Protein AF-A0AA37SJE0-F1 (afdb_monomer)

InterPro domains:
  IPR012899 LTXXQ motif family protein [PF07813] (9-99)
  IPR012899 LTXXQ motif family protein [cd09916] (8-102)

Nearest PDB structures (foldseek):
  7zch-assembly1_B  TM=5.498E-01  e=5.726E-01  Homo sapiens
  8px9-assembly1_B  TM=5.351E-01  e=1.612E+00  Escherichia coli
  5f7t-assembly4_L  TM=6.270E-01  e=3.556E+00  Macaca mulatta
  7aal-assembly1_B  TM=4.859E-01  e=4.017E+00  Homo sapiens

Radius of gyration: 23.25 Å; Cα contacts (8 Å, |Δi|>4): 51; chains: 1; bounding box: 59×37×57 Å

pLDDT: mean 87.97, std 13.75, range [37.28, 98.12]

Mean predicted aligned error: 8.31 Å

Structure (mmCIF, N/CA/C/O backbone):
data_AF-A0AA37SJE0-F1
#
_entry.id   AF-A0AA37SJE0-F1
#
loop_
_atom_site.group_PDB
_atom_site.id
_atom_site.type_symbol
_atom_site.label_atom_id
_atom_site.label_alt_id
_atom_site.label_comp_id
_atom_site.label_asym_id
_atom_site.label_entity_id
_atom_site.label_seq_id
_atom_site.pdbx_PDB_ins_code
_atom_site.Cartn_x
_atom_site.Cartn_y
_atom_site.Cartn_z
_atom_site.occupancy
_atom_site.B_iso_or_equiv
_atom_site.auth_seq_id
_atom_site.auth_comp_id
_atom_site.auth_asym_id
_atom_site.auth_atom_id
_atom_site.pdbx_PDB_model_num
ATOM 1 N N . MET A 1 1 ? -10.187 7.702 1.113 1.00 37.28 1 MET A N 1
ATOM 2 C CA . MET A 1 1 ? -9.752 6.528 1.900 1.00 37.28 1 MET A CA 1
ATOM 3 C C . MET A 1 1 ? -10.696 6.374 3.078 1.00 37.28 1 MET A C 1
ATOM 5 O O . MET A 1 1 ? -10.955 7.372 3.739 1.00 37.28 1 MET A O 1
ATOM 9 N N . MET A 1 2 ? -11.257 5.183 3.304 1.00 43.00 2 MET A N 1
ATOM 10 C CA . MET A 1 2 ? -12.028 4.927 4.527 1.00 43.00 2 MET A CA 1
ATOM 11 C C . MET A 1 2 ? -11.084 4.961 5.737 1.00 43.00 2 MET A C 1
ATOM 13 O O . MET A 1 2 ? -9.947 4.499 5.613 1.00 43.00 2 MET A O 1
ATOM 17 N N . PRO A 1 3 ? -11.511 5.500 6.893 1.00 54.03 3 PRO A N 1
ATOM 18 C CA . PRO A 1 3 ? -10.747 5.343 8.120 1.00 54.03 3 PRO A CA 1
ATOM 19 C C . PRO A 1 3 ? -10.605 3.839 8.417 1.00 54.03 3 PRO A C 1
ATOM 21 O O . PRO A 1 3 ? -11.591 3.108 8.305 1.00 54.03 3 PRO A O 1
ATOM 24 N N . PRO A 1 4 ? -9.404 3.360 8.781 1.00 70.62 4 PRO A N 1
ATOM 25 C CA . PRO A 1 4 ? -9.129 1.926 8.889 1.00 70.62 4 PRO A CA 1
ATOM 26 C C . PRO A 1 4 ? -9.933 1.232 9.990 1.00 70.62 4 PRO A C 1
ATOM 28 O O . PRO A 1 4 ? -10.125 0.022 9.948 1.00 70.62 4 PRO A O 1
ATOM 31 N N . ILE A 1 5 ? -10.414 1.994 10.973 1.00 77.75 5 ILE A N 1
ATOM 32 C CA . ILE A 1 5 ? -11.349 1.532 11.992 1.00 77.75 5 ILE A CA 1
ATOM 33 C C . ILE A 1 5 ? -12.442 2.599 12.112 1.00 77.75 5 ILE A C 1
ATOM 35 O O . ILE A 1 5 ? -12.110 3.773 12.316 1.00 77.75 5 ILE A O 1
ATOM 39 N N . PRO A 1 6 ? -13.728 2.233 11.974 1.00 77.69 6 PRO A N 1
ATOM 40 C CA . PRO A 1 6 ? -14.821 3.189 12.076 1.00 77.69 6 PRO A CA 1
ATOM 41 C C . PRO A 1 6 ? -14.850 3.872 13.450 1.00 77.69 6 PRO A C 1
ATOM 43 O O . PRO A 1 6 ? -14.456 3.271 14.457 1.00 77.69 6 PRO A O 1
ATOM 46 N N . PRO A 1 7 ? -15.341 5.119 13.528 1.00 78.00 7 PRO A N 1
ATOM 47 C CA . PRO A 1 7 ? -15.495 5.803 14.805 1.00 78.00 7 PRO A CA 1
ATOM 48 C C . PRO A 1 7 ? -16.409 5.009 15.755 1.00 78.00 7 PRO A C 1
ATOM 50 O O . PRO A 1 7 ? -17.341 4.327 15.334 1.00 78.00 7 PRO A O 1
ATOM 53 N N . GLY A 1 8 ? -16.143 5.090 17.060 1.00 80.25 8 GLY A N 1
ATOM 54 C CA . GLY A 1 8 ? -16.937 4.399 18.086 1.00 80.25 8 GLY A CA 1
ATOM 55 C C . GLY A 1 8 ? -16.501 2.964 18.403 1.00 80.25 8 GLY A C 1
ATOM 56 O O . GLY A 1 8 ? -17.042 2.370 19.335 1.00 80.25 8 GLY A O 1
ATOM 57 N N . ILE A 1 9 ? -15.498 2.419 17.703 1.00 88.38 9 ILE A N 1
ATOM 58 C CA . ILE A 1 9 ? -14.876 1.141 18.072 1.00 88.38 9 ILE A CA 1
ATOM 59 C C . ILE A 1 9 ? -13.788 1.371 19.119 1.00 88.38 9 ILE A C 1
ATOM 61 O O . ILE A 1 9 ? -12.722 1.923 18.840 1.00 88.38 9 ILE A O 1
ATOM 65 N N . THR A 1 10 ? -14.044 0.911 20.342 1.00 90.38 10 THR A N 1
ATOM 66 C CA . THR A 1 10 ? -13.057 0.963 21.423 1.00 90.38 10 THR A CA 1
ATOM 67 C C . THR A 1 10 ? -12.091 -0.205 21.302 1.00 90.38 10 THR A C 1
ATOM 69 O O . THR A 1 10 ? -12.469 -1.361 21.490 1.00 90.38 10 THR A O 1
ATOM 72 N N . LEU A 1 11 ? -10.826 0.102 21.027 1.00 90.75 11 LEU A N 1
ATOM 73 C CA . LEU A 1 11 ? -9.738 -0.874 21.022 1.00 90.75 11 LEU A CA 1
ATOM 74 C C . LEU A 1 11 ? -9.101 -1.004 22.403 1.00 90.75 11 LEU A C 1
ATOM 76 O O . LEU A 1 11 ? -8.867 -0.003 23.089 1.00 90.75 11 LEU A O 1
ATOM 80 N N . THR A 1 12 ? -8.730 -2.228 22.769 1.00 94.19 12 THR A N 1
ATOM 81 C CA . THR A 1 12 ? -7.888 -2.477 23.946 1.00 94.19 12 THR A CA 1
ATOM 82 C C . THR A 1 12 ? -6.472 -1.932 23.738 1.00 94.19 12 THR A C 1
ATOM 84 O O . THR A 1 12 ? -6.035 -1.708 22.607 1.00 94.19 12 THR A O 1
ATOM 87 N N . THR A 1 13 ? -5.705 -1.758 24.817 1.00 93.88 13 THR A N 1
ATOM 88 C CA . THR A 1 13 ? -4.292 -1.340 24.733 1.00 93.88 13 THR A CA 1
ATOM 89 C C . THR A 1 13 ? -3.466 -2.292 23.866 1.00 93.88 13 THR A C 1
ATOM 91 O O . THR A 1 13 ? -2.694 -1.843 23.021 1.00 93.88 13 THR A O 1
ATOM 94 N N . ALA A 1 14 ? -3.684 -3.603 24.010 1.00 93.31 14 ALA A N 1
ATOM 95 C CA . ALA A 1 14 ? -3.023 -4.615 23.191 1.00 93.31 14 ALA A CA 1
ATOM 96 C C . ALA A 1 14 ? -3.406 -4.496 21.707 1.00 93.31 14 ALA A C 1
ATOM 98 O O . ALA A 1 14 ? -2.537 -4.579 20.839 1.00 93.31 14 ALA A O 1
ATOM 99 N N . GLN A 1 15 ? -4.685 -4.248 21.405 1.00 93.50 15 GLN A N 1
ATOM 100 C CA . GLN A 1 15 ? -5.131 -4.039 20.027 1.00 93.50 15 GLN A CA 1
ATOM 101 C C . GLN A 1 15 ? -4.521 -2.773 19.418 1.00 93.50 15 GLN A C 1
ATOM 103 O O . GLN A 1 15 ? -4.040 -2.818 18.294 1.00 93.50 15 GLN A O 1
ATOM 108 N N . LYS A 1 16 ? -4.463 -1.663 20.165 1.00 92.75 16 LYS A N 1
ATOM 109 C CA . LYS A 1 16 ? -3.821 -0.416 19.712 1.00 92.75 16 LYS A CA 1
ATOM 110 C C . LYS A 1 16 ? -2.331 -0.601 19.418 1.00 92.75 16 LYS A C 1
ATOM 112 O O . LYS A 1 16 ? -1.839 -0.068 18.429 1.00 92.75 16 LYS A O 1
ATOM 117 N N . ALA A 1 17 ? -1.619 -1.357 20.254 1.00 93.25 17 ALA A N 1
ATOM 118 C CA . ALA A 1 17 ? -0.205 -1.650 20.035 1.00 93.25 17 ALA A CA 1
ATOM 119 C C . ALA A 1 17 ? 0.012 -2.459 18.747 1.00 93.25 17 ALA A C 1
ATOM 121 O O . ALA A 1 17 ? 0.852 -2.095 17.927 1.00 93.25 17 ALA A O 1
ATOM 122 N N . LYS A 1 18 ? -0.795 -3.506 18.531 1.00 92.81 18 LYS A N 1
ATOM 123 C CA . LYS A 1 18 ? -0.762 -4.293 17.290 1.00 92.81 18 LYS A CA 1
ATOM 124 C C . LYS A 1 18 ? -1.129 -3.450 16.072 1.00 92.81 18 LYS A C 1
ATOM 126 O O . LYS A 1 18 ? -0.421 -3.504 15.079 1.00 92.81 18 LYS A O 1
ATOM 131 N N . LEU A 1 19 ? -2.171 -2.624 16.173 1.00 92.31 19 LEU A N 1
ATOM 132 C CA . LEU A 1 19 ? -2.585 -1.704 15.114 1.00 92.31 19 LEU A CA 1
ATOM 133 C C . LEU A 1 19 ? -1.429 -0.810 14.661 1.00 92.31 19 LEU A C 1
ATOM 135 O O . LEU A 1 19 ? -1.160 -0.687 13.471 1.00 92.31 19 LEU A O 1
ATOM 139 N N . LYS A 1 20 ? -0.731 -0.204 15.627 1.00 92.19 20 LYS A N 1
ATOM 140 C CA . LYS A 1 20 ? 0.425 0.648 15.358 1.00 92.19 20 LYS A CA 1
ATOM 141 C C . LYS A 1 20 ? 1.531 -0.125 14.638 1.00 92.19 20 LYS A C 1
ATOM 143 O O . LYS A 1 20 ? 2.033 0.365 13.635 1.00 92.19 20 LYS A O 1
ATOM 148 N N . ALA A 1 21 ? 1.859 -1.330 15.103 1.00 93.94 21 ALA A N 1
ATOM 149 C CA . ALA A 1 21 ? 2.878 -2.166 14.473 1.00 93.94 21 ALA A CA 1
ATOM 150 C C . ALA A 1 21 ? 2.513 -2.554 13.027 1.00 93.94 21 ALA A C 1
ATOM 152 O O . ALA A 1 21 ? 3.368 -2.487 12.147 1.00 93.94 21 ALA A O 1
ATOM 153 N N . VAL A 1 22 ? 1.243 -2.898 12.771 1.00 92.69 22 VAL A N 1
ATOM 154 C CA . VAL A 1 22 ? 0.737 -3.194 11.419 1.00 92.69 22 VAL A CA 1
ATOM 155 C C . VAL A 1 22 ? 0.925 -1.984 10.503 1.00 92.69 22 VAL A C 1
ATOM 157 O O . VAL A 1 22 ? 1.485 -2.125 9.419 1.00 92.69 22 VAL A O 1
ATOM 160 N N . PHE A 1 23 ? 0.541 -0.783 10.947 1.00 91.50 23 PHE A N 1
ATOM 161 C CA . PHE A 1 23 ? 0.704 0.429 10.138 1.00 91.50 23 PHE A CA 1
ATOM 162 C C . PHE A 1 23 ? 2.154 0.837 9.923 1.00 91.50 23 PHE A C 1
ATOM 164 O O . PHE A 1 23 ? 2.506 1.247 8.822 1.00 91.50 23 PHE A O 1
ATOM 171 N N . GLU A 1 24 ? 2.997 0.746 10.950 1.00 94.50 24 GLU A N 1
ATOM 172 C CA . GLU A 1 24 ? 4.418 1.070 10.817 1.00 94.50 24 GLU A CA 1
ATOM 173 C C . GLU A 1 24 ? 5.089 0.149 9.797 1.00 94.50 24 GLU A C 1
ATOM 175 O O . GLU A 1 24 ? 5.801 0.636 8.918 1.00 94.50 24 GLU A O 1
ATOM 180 N N . LYS A 1 25 ? 4.799 -1.156 9.855 1.00 94.12 25 LYS A N 1
ATOM 181 C CA . LYS A 1 25 ? 5.293 -2.122 8.874 1.00 94.12 25 LYS A CA 1
ATOM 182 C C . LYS A 1 25 ? 4.748 -1.829 7.475 1.00 94.12 25 LYS A C 1
ATOM 184 O O . LYS A 1 25 ? 5.534 -1.688 6.544 1.00 94.12 25 LYS A O 1
ATOM 189 N N . ALA A 1 26 ? 3.432 -1.671 7.330 1.00 93.44 26 ALA A N 1
ATOM 190 C CA . ALA A 1 26 ? 2.811 -1.392 6.036 1.00 93.44 26 ALA A CA 1
ATOM 191 C C . ALA A 1 26 ? 3.364 -0.107 5.404 1.00 93.44 26 ALA A C 1
ATOM 193 O O . ALA A 1 26 ? 3.646 -0.074 4.212 1.00 93.44 26 ALA A O 1
ATOM 194 N N . HIS A 1 27 ? 3.606 0.934 6.203 1.00 93.88 27 HIS A N 1
ATOM 195 C CA . HIS A 1 27 ? 4.202 2.176 5.721 1.00 93.88 27 HIS A CA 1
ATOM 196 C C . HIS A 1 27 ? 5.653 1.997 5.250 1.00 93.88 27 HIS A C 1
ATOM 198 O O . HIS A 1 27 ? 6.065 2.597 4.253 1.00 93.88 27 HIS A O 1
ATOM 204 N N . GLN A 1 28 ? 6.446 1.192 5.963 1.00 96.56 28 GLN A N 1
ATOM 205 C CA . GLN A 1 28 ? 7.815 0.867 5.556 1.00 96.56 28 GLN A CA 1
ATOM 206 C C . GLN A 1 28 ? 7.833 0.075 4.245 1.00 96.56 28 GLN A C 1
ATOM 208 O O . GLN A 1 28 ? 8.580 0.439 3.334 1.00 96.56 28 GLN A O 1
ATOM 213 N N . ASP A 1 29 ? 6.976 -0.938 4.129 1.00 95.69 29 ASP A N 1
ATOM 214 C CA . ASP A 1 29 ? 6.852 -1.772 2.933 1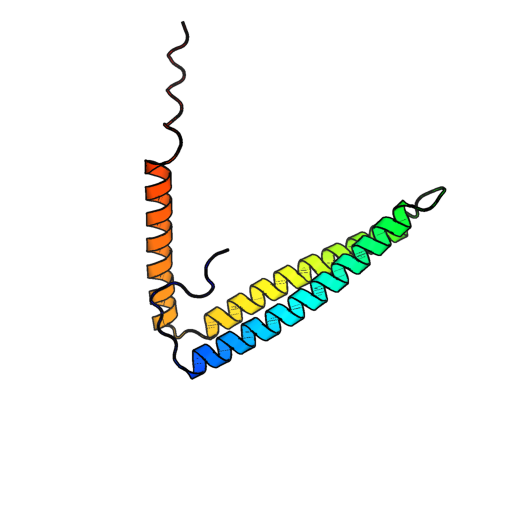.00 95.69 29 ASP A CA 1
ATOM 215 C C . ASP A 1 29 ? 6.356 -0.948 1.735 1.00 95.69 29 ASP A C 1
ATOM 217 O O . ASP A 1 29 ? 6.950 -0.982 0.658 1.00 95.69 29 ASP A O 1
ATOM 221 N N . GLU A 1 30 ? 5.338 -0.107 1.932 1.00 95.31 30 GLU A N 1
ATOM 222 C CA . GLU A 1 30 ? 4.833 0.807 0.904 1.00 95.31 30 GLU A CA 1
ATOM 223 C C . GLU A 1 30 ? 5.923 1.791 0.460 1.00 95.31 30 GLU A C 1
ATOM 225 O O . GLU A 1 30 ? 6.079 2.071 -0.730 1.00 95.31 30 GLU A O 1
ATOM 230 N N . ARG A 1 31 ? 6.720 2.317 1.400 1.00 96.69 31 ARG A N 1
ATOM 231 C CA . ARG A 1 31 ? 7.856 3.184 1.068 1.00 96.69 31 ARG A CA 1
ATOM 232 C C . ARG A 1 31 ? 8.887 2.448 0.218 1.00 96.69 31 ARG A C 1
ATOM 234 O O . ARG A 1 31 ? 9.403 3.061 -0.714 1.00 96.69 31 ARG A O 1
ATOM 241 N N . ALA A 1 32 ? 9.190 1.189 0.523 1.00 97.62 32 ALA A N 1
ATOM 242 C CA . ALA A 1 32 ? 10.114 0.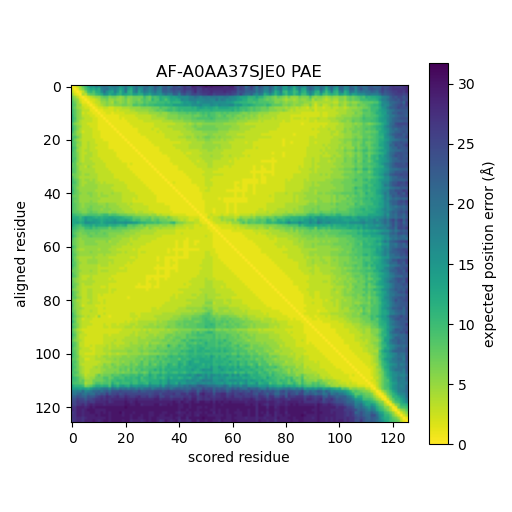386 -0.270 1.00 97.62 32 ALA A CA 1
ATOM 243 C C . ALA A 1 32 ? 9.580 0.165 -1.695 1.00 97.62 32 ALA A C 1
ATOM 245 O O . ALA A 1 32 ? 10.278 0.484 -2.656 1.00 97.62 32 ALA A O 1
ATOM 246 N N . LEU A 1 33 ? 8.316 -0.248 -1.833 1.00 97.50 33 LEU A N 1
ATOM 247 C CA . LEU A 1 33 ? 7.665 -0.451 -3.133 1.00 97.50 33 LEU A CA 1
ATOM 248 C C . LEU A 1 33 ? 7.594 0.840 -3.959 1.00 97.50 33 LEU A C 1
ATOM 250 O O . LEU A 1 33 ? 7.823 0.828 -5.164 1.00 97.50 33 LEU A O 1
ATOM 254 N N . ARG A 1 34 ? 7.346 1.986 -3.317 1.00 96.31 34 ARG A N 1
ATOM 255 C CA . ARG A 1 34 ? 7.348 3.293 -3.992 1.00 96.31 34 ARG A CA 1
ATOM 256 C C . ARG A 1 34 ? 8.726 3.661 -4.540 1.00 96.31 34 ARG A C 1
ATOM 258 O O . ARG A 1 34 ? 8.819 4.284 -5.593 1.00 96.31 34 ARG A O 1
ATOM 265 N N . LEU A 1 35 ? 9.793 3.335 -3.809 1.00 97.94 35 LEU A N 1
ATOM 266 C CA . LEU A 1 35 ? 11.162 3.559 -4.277 1.00 97.94 35 LEU A CA 1
ATOM 267 C C . LEU A 1 35 ? 11.505 2.624 -5.443 1.00 97.94 35 LEU A C 1
ATOM 269 O O . LEU A 1 35 ? 12.121 3.079 -6.402 1.00 97.94 35 LEU A O 1
ATOM 273 N N . GLU A 1 36 ? 11.066 1.363 -5.387 1.00 97.50 36 GLU A N 1
ATOM 274 C CA . GLU A 1 36 ? 11.193 0.397 -6.487 1.00 97.50 36 GLU A CA 1
ATOM 275 C C . GLU A 1 36 ? 10.477 0.903 -7.750 1.00 97.50 36 GLU A C 1
ATOM 277 O O . GLU A 1 36 ? 11.098 0.996 -8.807 1.00 97.50 36 GLU A O 1
ATOM 282 N N . GLY A 1 37 ? 9.221 1.346 -7.619 1.00 97.56 37 GLY A N 1
ATOM 283 C CA . GLY A 1 37 ? 8.446 1.929 -8.718 1.00 97.56 37 GLY A CA 1
ATOM 284 C C . GLY A 1 37 ? 9.127 3.148 -9.345 1.00 97.56 37 GLY A C 1
ATOM 285 O O . GLY A 1 37 ? 9.329 3.181 -10.554 1.00 97.56 37 GLY A O 1
ATOM 286 N N . ARG A 1 38 ? 9.598 4.103 -8.529 1.00 97.75 38 ARG A N 1
ATOM 287 C CA . ARG A 1 38 ? 10.350 5.272 -9.030 1.00 97.75 38 ARG A CA 1
ATOM 288 C C . ARG A 1 38 ? 11.630 4.890 -9.769 1.00 97.75 38 ARG A C 1
ATOM 290 O O . ARG A 1 38 ? 12.012 5.561 -10.722 1.00 97.75 38 ARG A O 1
ATOM 297 N N . ALA A 1 39 ? 12.324 3.845 -9.319 1.00 98.12 39 ALA A N 1
ATOM 298 C CA . ALA A 1 39 ? 13.521 3.371 -10.002 1.00 98.12 39 ALA A CA 1
ATOM 299 C C . ALA A 1 39 ? 13.185 2.771 -11.378 1.00 98.12 39 ALA A C 1
ATOM 301 O O . ALA A 1 39 ? 13.944 2.969 -12.324 1.00 98.12 39 ALA A O 1
ATOM 302 N N . ILE A 1 40 ? 12.054 2.069 -11.503 1.00 98.00 40 ILE A N 1
ATOM 303 C CA . ILE A 1 40 ? 11.561 1.545 -12.785 1.00 98.00 40 ILE A CA 1
ATOM 304 C C . ILE A 1 40 ? 11.145 2.693 -13.709 1.00 98.00 40 ILE A C 1
ATOM 306 O O . ILE A 1 40 ? 11.590 2.725 -14.852 1.00 98.00 40 ILE A O 1
ATOM 310 N N . GLU A 1 41 ? 10.387 3.673 -13.208 1.00 96.88 41 GLU A N 1
ATOM 311 C CA . GLU A 1 41 ? 10.018 4.884 -13.960 1.00 96.88 41 GLU A CA 1
ATOM 312 C C . GLU A 1 41 ? 11.259 5.616 -14.494 1.00 96.88 41 GLU A C 1
ATOM 314 O O . GLU A 1 41 ? 11.294 6.005 -15.660 1.00 96.88 41 GLU A O 1
ATOM 319 N N . GLY A 1 42 ? 12.308 5.741 -13.673 1.00 97.81 42 GLY A N 1
ATOM 320 C CA . GLY A 1 42 ? 13.593 6.303 -14.094 1.00 97.81 42 GLY A CA 1
ATOM 321 C C . GLY A 1 42 ? 14.235 5.518 -15.240 1.00 97.81 42 GLY A C 1
ATOM 322 O O . GLY A 1 42 ? 14.615 6.106 -16.247 1.00 97.81 42 GLY A O 1
ATOM 323 N N . LYS A 1 43 ? 14.281 4.182 -15.147 1.00 97.44 43 LYS A N 1
ATOM 324 C CA . LYS A 1 43 ? 14.812 3.329 -16.227 1.00 97.44 43 LYS A CA 1
ATOM 325 C C . LYS A 1 43 ? 13.996 3.434 -17.515 1.00 97.44 43 LYS A C 1
ATOM 327 O O . LYS A 1 43 ? 14.578 3.413 -18.594 1.00 97.44 43 LYS A O 1
ATOM 332 N N . ILE A 1 44 ? 12.669 3.538 -17.413 1.00 96.69 44 ILE A N 1
ATOM 333 C CA . ILE A 1 44 ? 11.788 3.738 -18.573 1.00 96.69 44 ILE A CA 1
ATOM 334 C C . ILE A 1 44 ? 12.100 5.083 -19.224 1.00 96.69 44 ILE A C 1
ATOM 336 O O . ILE A 1 44 ? 12.298 5.144 -20.433 1.00 96.69 44 ILE A O 1
ATOM 340 N N . HIS A 1 45 ? 12.192 6.149 -18.429 1.00 96.75 45 HIS A N 1
ATOM 341 C CA . HIS A 1 45 ? 12.545 7.474 -18.924 1.00 96.75 45 HIS A CA 1
ATOM 342 C C . HIS A 1 45 ? 13.905 7.473 -19.637 1.00 96.75 45 HIS A C 1
ATOM 344 O O . HIS A 1 45 ? 14.019 8.007 -20.741 1.00 96.75 45 HIS A O 1
ATOM 350 N N . ASP A 1 4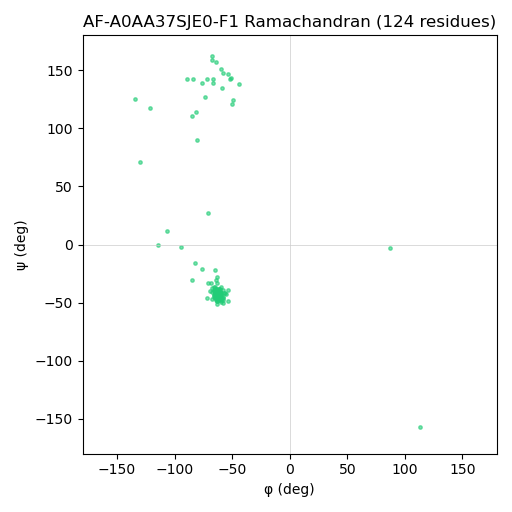6 ? 14.917 6.838 -19.045 1.00 96.56 46 ASP A N 1
ATOM 351 C CA . ASP A 1 46 ? 16.251 6.729 -19.638 1.00 96.56 46 ASP A CA 1
ATOM 352 C C . ASP A 1 46 ? 16.214 5.941 -20.955 1.00 96.56 46 ASP A C 1
ATOM 354 O O . ASP A 1 46 ? 16.772 6.392 -21.954 1.00 96.56 46 ASP A O 1
ATOM 358 N N . ALA A 1 47 ? 15.492 4.815 -20.991 1.00 95.38 47 ALA A N 1
ATOM 359 C CA . ALA A 1 47 ? 15.318 3.998 -22.191 1.00 95.38 47 ALA A CA 1
ATOM 360 C C . ALA A 1 47 ? 14.564 4.729 -23.316 1.00 95.38 47 ALA A C 1
ATOM 362 O O . ALA A 1 47 ? 14.830 4.481 -24.487 1.00 95.38 47 ALA A O 1
ATOM 363 N N . LEU A 1 48 ? 13.650 5.643 -22.980 1.00 96.06 48 LEU A N 1
ATOM 364 C CA . LEU A 1 48 ? 12.924 6.474 -23.949 1.00 96.06 48 LEU A CA 1
ATOM 365 C C . LEU A 1 48 ? 13.708 7.710 -24.405 1.00 96.06 48 LEU A C 1
ATOM 367 O O . LEU A 1 48 ? 13.349 8.327 -25.405 1.00 96.06 48 LEU A O 1
ATOM 371 N N . SER A 1 49 ? 14.758 8.084 -23.676 1.00 95.12 49 SER A N 1
ATOM 372 C CA . SER A 1 49 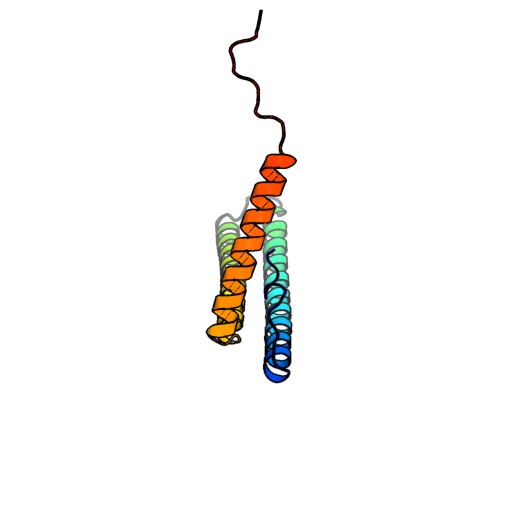? 15.567 9.276 -23.951 1.00 95.12 49 SER A CA 1
ATOM 373 C C . SER A 1 49 ? 16.805 8.980 -24.803 1.00 95.12 49 SER A C 1
ATOM 375 O O . SER A 1 49 ? 17.568 9.898 -25.115 1.00 95.12 49 SER A O 1
ATOM 377 N N . VAL A 1 50 ? 17.041 7.715 -25.166 1.00 93.75 50 VAL A N 1
ATOM 378 C CA . VAL A 1 50 ? 18.190 7.333 -25.995 1.00 93.75 50 VAL A CA 1
ATOM 379 C C . VAL A 1 50 ? 18.063 7.908 -27.412 1.00 93.75 50 VAL A C 1
ATOM 381 O O . VAL A 1 50 ? 16.978 7.896 -27.995 1.00 93.75 50 VAL A O 1
ATOM 384 N N . PRO A 1 51 ? 19.158 8.411 -28.007 1.00 89.69 51 PRO A N 1
ATOM 385 C CA . PRO A 1 51 ? 19.156 8.802 -29.408 1.00 89.69 51 PRO A CA 1
ATOM 386 C C . PRO A 1 51 ? 19.154 7.555 -30.302 1.00 89.69 51 PRO A C 1
ATOM 388 O O . PRO A 1 51 ? 20.039 6.709 -30.187 1.00 89.69 51 PRO A O 1
ATOM 391 N N . GLY A 1 52 ? 18.202 7.476 -31.231 1.00 91.81 52 GLY A N 1
ATOM 392 C CA . GLY A 1 52 ? 18.079 6.369 -32.183 1.00 91.81 52 GLY A CA 1
ATOM 393 C C . GLY A 1 52 ? 16.828 5.528 -31.949 1.00 91.81 52 GLY A C 1
ATOM 394 O O . GLY A 1 52 ? 15.842 6.014 -31.397 1.00 91.81 52 GLY A O 1
ATOM 395 N N . ASP A 1 53 ? 16.865 4.282 -32.416 1.00 94.75 53 ASP A N 1
ATOM 396 C CA . ASP A 1 53 ? 15.729 3.369 -32.310 1.00 94.75 53 ASP A CA 1
ATOM 397 C C . ASP A 1 53 ? 15.525 2.896 -30.865 1.00 94.75 53 ASP A C 1
ATOM 399 O O . ASP A 1 53 ? 16.481 2.632 -30.131 1.00 94.75 53 ASP A O 1
ATOM 403 N N . LEU A 1 54 ? 14.260 2.764 -30.464 1.00 95.31 54 LEU A N 1
ATOM 404 C CA . LEU A 1 54 ? 13.892 2.288 -29.136 1.00 95.31 54 LEU A CA 1
ATOM 405 C C . LEU A 1 54 ? 14.059 0.771 -29.023 1.00 95.31 54 LEU A C 1
ATOM 407 O O . LEU A 1 54 ? 13.624 0.009 -29.890 1.00 95.31 54 LEU A O 1
ATOM 411 N N . ASP A 1 55 ? 14.584 0.321 -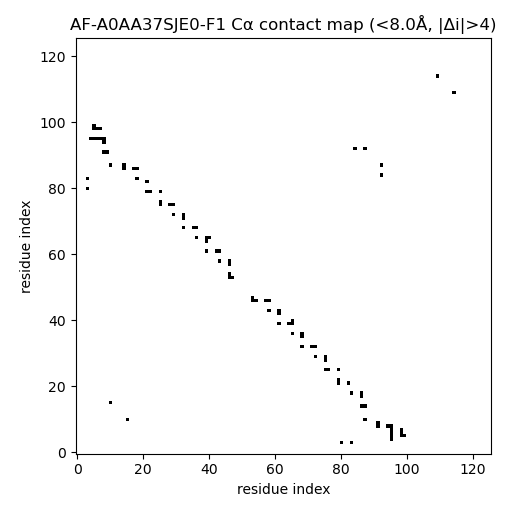27.885 1.00 96.19 55 AS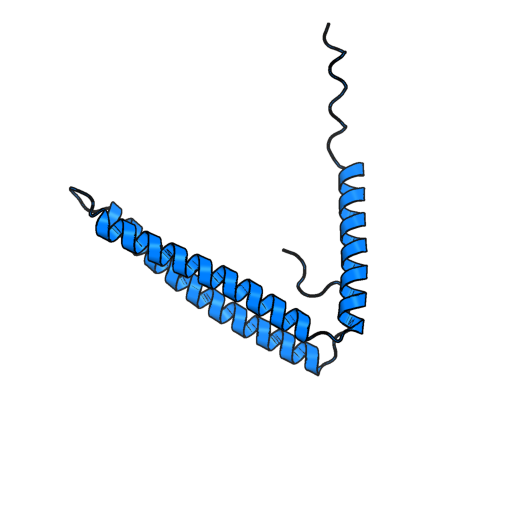P A N 1
ATOM 412 C CA . ASP A 1 55 ? 14.549 -1.092 -27.517 1.00 96.19 55 ASP A CA 1
ATOM 413 C C . ASP A 1 55 ? 13.177 -1.448 -26.924 1.00 96.19 55 ASP A C 1
ATOM 415 O O . ASP A 1 55 ? 12.921 -1.359 -25.719 1.00 96.19 55 ASP A O 1
ATOM 419 N N . HIS A 1 56 ? 12.262 -1.852 -27.803 1.00 95.00 56 HIS A N 1
ATOM 420 C CA . HIS A 1 56 ? 10.911 -2.250 -27.421 1.00 95.00 56 HIS A CA 1
ATOM 421 C C . HIS A 1 56 ? 10.869 -3.480 -26.504 1.00 95.00 56 HIS A C 1
ATOM 423 O O . HIS A 1 56 ? 9.931 -3.601 -25.715 1.00 95.00 56 HIS A O 1
ATOM 429 N N . ALA A 1 57 ? 11.854 -4.381 -26.580 1.00 96.69 57 ALA A N 1
ATOM 430 C CA . ALA A 1 57 ? 11.902 -5.551 -25.708 1.00 96.69 57 ALA A CA 1
ATOM 431 C C . ALA A 1 57 ? 12.260 -5.132 -24.276 1.00 96.69 57 ALA A C 1
ATOM 433 O O . ALA A 1 57 ? 11.562 -5.510 -23.333 1.00 96.69 57 ALA A O 1
ATOM 434 N N . ALA A 1 58 ? 13.270 -4.271 -24.122 1.00 94.75 58 ALA A N 1
ATOM 435 C CA . ALA A 1 58 ? 13.642 -3.713 -22.825 1.00 94.75 58 ALA A CA 1
ATOM 436 C C . ALA A 1 58 ? 12.504 -2.888 -22.199 1.00 94.75 58 ALA A C 1
ATOM 438 O O . ALA A 1 58 ? 12.214 -3.033 -21.010 1.00 94.75 58 ALA A O 1
ATOM 439 N N . LEU A 1 59 ? 11.813 -2.062 -22.994 1.00 96.75 59 LEU A N 1
ATOM 440 C CA . LEU A 1 59 ? 10.652 -1.295 -22.527 1.00 96.75 59 LEU A CA 1
ATOM 441 C C . LEU A 1 59 ? 9.491 -2.201 -22.094 1.00 96.75 59 LEU A C 1
ATOM 443 O O . LEU A 1 59 ? 8.861 -1.936 -21.072 1.00 96.75 59 LEU A O 1
ATOM 447 N N . ALA A 1 60 ? 9.225 -3.287 -22.825 1.00 97.62 60 ALA A N 1
ATOM 448 C CA . ALA A 1 60 ? 8.198 -4.254 -22.443 1.00 97.62 60 ALA A CA 1
ATOM 449 C C . ALA A 1 60 ? 8.532 -4.958 -21.116 1.00 97.62 60 ALA A C 1
ATOM 451 O O . ALA A 1 60 ? 7.645 -5.163 -20.287 1.00 97.62 60 ALA A O 1
ATOM 452 N N . ASP A 1 61 ? 9.800 -5.299 -20.882 1.00 98.00 61 ASP A N 1
ATOM 453 C CA . ASP A 1 61 ? 10.230 -5.912 -19.623 1.00 98.00 61 ASP A CA 1
ATOM 454 C C . ASP A 1 61 ? 10.210 -4.929 -18.443 1.00 98.00 61 ASP A C 1
ATOM 456 O O . ASP A 1 61 ? 9.898 -5.328 -17.318 1.00 98.00 61 ASP A O 1
ATOM 460 N N . LEU A 1 62 ? 10.485 -3.643 -18.676 1.00 97.94 62 LEU A N 1
ATOM 461 C CA . LEU A 1 62 ? 10.283 -2.596 -17.670 1.00 97.94 62 LEU A CA 1
ATOM 462 C C . LEU A 1 62 ? 8.796 -2.404 -17.340 1.00 97.94 62 LEU A C 1
ATOM 464 O O . LEU A 1 62 ? 8.456 -2.258 -16.168 1.00 97.94 62 LEU A O 1
ATOM 468 N N . GLY A 1 63 ? 7.913 -2.480 -18.340 1.00 97.31 63 GLY A N 1
ATOM 469 C CA . GLY A 1 63 ? 6.463 -2.449 -18.129 1.00 97.31 63 GLY A CA 1
ATOM 470 C C . GLY A 1 63 ? 5.974 -3.598 -17.241 1.00 97.31 63 GLY A C 1
ATOM 471 O O . GLY A 1 63 ? 5.237 -3.368 -16.287 1.00 97.31 63 GLY A O 1
ATOM 472 N N . LYS A 1 64 ? 6.466 -4.825 -17.464 1.00 98.12 64 LYS A N 1
ATOM 473 C CA . LYS A 1 64 ? 6.151 -5.968 -16.583 1.00 98.12 64 LYS A CA 1
ATOM 474 C C . LYS A 1 64 ? 6.602 -5.727 -15.140 1.00 98.12 64 LYS A C 1
ATOM 476 O O . LYS A 1 64 ? 5.853 -6.024 -14.216 1.00 98.12 64 LYS A O 1
ATOM 481 N N . GLN A 1 65 ? 7.798 -5.169 -14.938 1.00 97.44 65 GLN A N 1
ATOM 482 C CA . GLN A 1 65 ? 8.292 -4.834 -13.595 1.00 97.44 65 GLN A CA 1
ATOM 483 C C . GLN A 1 65 ? 7.407 -3.782 -12.911 1.00 97.44 65 GLN A C 1
ATOM 485 O O . GLN A 1 65 ? 7.144 -3.877 -11.713 1.00 97.44 65 GLN A O 1
ATOM 490 N N . GLU A 1 66 ? 6.925 -2.786 -13.658 1.00 96.81 66 GLU A N 1
ATOM 491 C CA . GLU A 1 66 ? 5.995 -1.783 -13.134 1.00 96.81 66 GLU A CA 1
ATOM 492 C C . GLU A 1 66 ? 4.673 -2.428 -12.680 1.00 96.81 66 GLU A C 1
ATOM 494 O O . GLU A 1 66 ? 4.184 -2.146 -11.581 1.00 96.81 66 GLU A O 1
ATOM 499 N N . ASP A 1 67 ? 4.122 -3.337 -13.488 1.00 97.38 67 ASP A N 1
ATOM 500 C CA . ASP A 1 67 ? 2.900 -4.080 -13.164 1.00 97.38 67 ASP A CA 1
ATOM 501 C C . ASP A 1 67 ? 3.079 -4.989 -11.942 1.00 97.38 67 ASP A C 1
ATOM 503 O O . ASP A 1 67 ? 2.199 -5.057 -11.079 1.00 97.38 67 ASP A O 1
ATOM 507 N N . GLU A 1 68 ? 4.238 -5.632 -11.803 1.00 97.94 68 GLU A N 1
ATOM 508 C CA . GLU A 1 68 ? 4.580 -6.411 -10.612 1.00 97.94 68 GLU A CA 1
ATOM 509 C C . GLU A 1 68 ? 4.609 -5.541 -9.349 1.00 97.94 68 GLU A C 1
ATOM 511 O O . GLU A 1 68 ? 4.062 -5.934 -8.316 1.00 97.94 68 GLU A O 1
ATOM 516 N N . VAL A 1 69 ? 5.197 -4.340 -9.407 1.00 97.88 69 VAL A N 1
ATOM 517 C CA . VAL A 1 69 ? 5.190 -3.406 -8.268 1.00 97.88 69 VAL A CA 1
ATOM 518 C C . VAL A 1 69 ? 3.768 -2.958 -7.934 1.00 97.88 69 VAL A C 1
ATOM 520 O O . VAL A 1 69 ? 3.393 -2.957 -6.759 1.00 97.88 69 VAL A O 1
ATOM 523 N N . LYS A 1 70 ? 2.941 -2.642 -8.937 1.00 95.81 70 LYS A N 1
ATOM 524 C CA . LYS A 1 70 ? 1.522 -2.306 -8.728 1.00 95.81 70 LYS A CA 1
ATOM 525 C C . LYS A 1 70 ? 0.777 -3.449 -8.036 1.00 95.81 70 LYS A C 1
ATOM 527 O O . LYS A 1 70 ? 0.075 -3.209 -7.051 1.00 95.81 70 LYS A O 1
ATOM 532 N N . ALA A 1 71 ? 0.986 -4.687 -8.482 1.00 97.44 71 ALA A N 1
ATOM 533 C CA . ALA A 1 71 ? 0.395 -5.867 -7.862 1.00 97.44 71 ALA A CA 1
ATOM 534 C C . ALA A 1 71 ? 0.845 -6.038 -6.400 1.00 97.44 71 ALA A C 1
ATOM 536 O O . ALA A 1 71 ? 0.007 -6.284 -5.531 1.00 97.44 71 ALA A O 1
ATOM 537 N N . LYS A 1 72 ? 2.136 -5.833 -6.097 1.00 97.12 72 LYS A N 1
ATOM 538 C CA . LYS A 1 72 ? 2.661 -5.857 -4.718 1.00 97.12 72 LYS A CA 1
ATOM 539 C C . LYS A 1 72 ? 2.014 -4.785 -3.837 1.00 97.12 72 LYS A C 1
ATOM 541 O O . LYS A 1 72 ? 1.681 -5.071 -2.691 1.00 97.12 72 LYS A O 1
ATOM 546 N N . VAL A 1 73 ? 1.796 -3.571 -4.352 1.00 95.25 73 VAL A N 1
ATOM 547 C CA . VAL A 1 73 ? 1.116 -2.493 -3.609 1.00 95.25 73 VAL A CA 1
ATOM 548 C C . VAL A 1 73 ? -0.335 -2.867 -3.306 1.00 95.25 73 VAL A C 1
ATOM 550 O O . VAL A 1 73 ? -0.786 -2.708 -2.171 1.00 95.25 73 VAL A O 1
ATOM 553 N N . SER A 1 74 ? -1.068 -3.405 -4.285 1.00 93.94 74 SER A N 1
ATOM 554 C CA . SER A 1 74 ? -2.437 -3.888 -4.065 1.00 93.94 74 SER A CA 1
ATOM 555 C C . SER A 1 74 ? -2.490 -5.034 -3.052 1.00 93.94 74 SER A C 1
ATOM 557 O O . SER A 1 74 ? -3.347 -5.025 -2.169 1.00 93.94 74 SER A O 1
ATOM 559 N N . ALA A 1 75 ? -1.553 -5.981 -3.135 1.00 95.88 75 ALA A N 1
ATOM 560 C CA . ALA A 1 75 ? -1.449 -7.087 -2.189 1.00 95.88 75 ALA A CA 1
ATOM 561 C C . ALA A 1 75 ? -1.135 -6.597 -0.768 1.00 95.88 75 ALA A C 1
ATOM 563 O O . ALA A 1 75 ? -1.787 -7.030 0.175 1.00 95.88 75 ALA A O 1
ATOM 564 N N . LEU A 1 76 ? -0.207 -5.646 -0.610 1.00 95.00 76 LEU A N 1
ATOM 565 C CA . LEU A 1 76 ? 0.111 -5.032 0.682 1.00 95.00 76 LEU A CA 1
ATOM 566 C C . LEU A 1 76 ? -1.110 -4.338 1.299 1.00 95.00 76 LEU A C 1
ATOM 568 O O . LEU A 1 76 ? -1.344 -4.438 2.505 1.00 95.00 76 LEU A O 1
ATOM 572 N N . HIS A 1 77 ? -1.895 -3.634 0.480 1.00 92.25 77 HIS A N 1
ATOM 573 C CA . HIS A 1 77 ? -3.121 -2.995 0.943 1.00 92.25 77 HIS A CA 1
ATOM 574 C C . HIS A 1 77 ? -4.133 -4.025 1.457 1.00 92.25 77 HIS A C 1
ATOM 576 O O . HIS A 1 77 ? -4.667 -3.856 2.555 1.00 92.25 77 HIS A O 1
ATOM 582 N N . LEU A 1 78 ? -4.357 -5.099 0.694 1.00 93.88 78 LEU A N 1
ATOM 583 C CA . LEU A 1 78 ? -5.272 -6.173 1.075 1.00 93.88 78 LEU A CA 1
ATOM 584 C C . LEU A 1 78 ? -4.810 -6.888 2.351 1.00 93.88 78 LEU A C 1
ATOM 586 O O . LEU A 1 78 ? -5.587 -6.985 3.295 1.00 93.88 78 LEU A O 1
ATOM 590 N N . ASP A 1 79 ? -3.540 -7.287 2.424 1.00 94.00 79 ASP A N 1
ATOM 591 C CA . ASP A 1 79 ? -2.939 -7.925 3.604 1.00 94.00 79 ASP A CA 1
ATOM 592 C C . ASP A 1 79 ? -3.077 -7.043 4.855 1.00 94.00 79 ASP A C 1
ATOM 594 O O . ASP A 1 79 ? -3.473 -7.499 5.928 1.00 94.00 79 ASP A O 1
ATOM 598 N N . THR A 1 80 ? -2.858 -5.732 4.712 1.00 92.88 80 THR A N 1
ATOM 599 C CA . THR A 1 80 ? -3.077 -4.782 5.810 1.00 92.88 80 THR A CA 1
ATOM 600 C C . THR A 1 80 ? -4.542 -4.785 6.257 1.00 92.88 80 THR A C 1
ATOM 602 O O . THR A 1 80 ? -4.819 -4.806 7.455 1.00 92.88 80 THR A O 1
ATOM 605 N N . MET A 1 81 ? -5.500 -4.784 5.324 1.00 90.06 81 MET A N 1
ATOM 606 C CA . MET A 1 81 ? -6.931 -4.835 5.649 1.00 90.06 81 MET A CA 1
ATOM 607 C C . MET A 1 81 ? -7.340 -6.150 6.323 1.00 90.06 81 MET A C 1
ATOM 609 O O . MET A 1 81 ? -8.143 -6.122 7.257 1.00 90.06 81 MET A O 1
ATOM 613 N N . GLU A 1 82 ? -6.779 -7.281 5.900 1.00 92.25 82 GLU A N 1
ATOM 614 C CA . GLU A 1 82 ? -7.003 -8.591 6.522 1.00 92.25 82 GLU A CA 1
ATOM 615 C C . GLU A 1 82 ? -6.480 -8.613 7.965 1.00 92.25 82 GLU A C 1
ATOM 617 O O . GLU A 1 82 ? -7.211 -8.968 8.893 1.00 92.25 82 GLU A O 1
ATOM 622 N N . GLN A 1 83 ? -5.269 -8.100 8.196 1.00 92.38 83 GLN A N 1
ATOM 623 C CA . GLN A 1 83 ? -4.713 -7.973 9.545 1.00 92.38 83 GLN A CA 1
ATOM 624 C C . GLN A 1 83 ? -5.552 -7.049 10.442 1.00 92.38 83 GLN A C 1
ATOM 626 O O . GLN A 1 83 ? -5.735 -7.329 11.631 1.00 92.38 83 GLN A O 1
ATOM 631 N N . LEU A 1 84 ? -6.095 -5.955 9.894 1.00 89.62 84 LEU A N 1
ATOM 632 C CA . LEU A 1 84 ? -7.012 -5.068 10.618 1.00 89.62 84 LEU A CA 1
ATOM 633 C C . LEU A 1 84 ? -8.325 -5.767 10.976 1.00 89.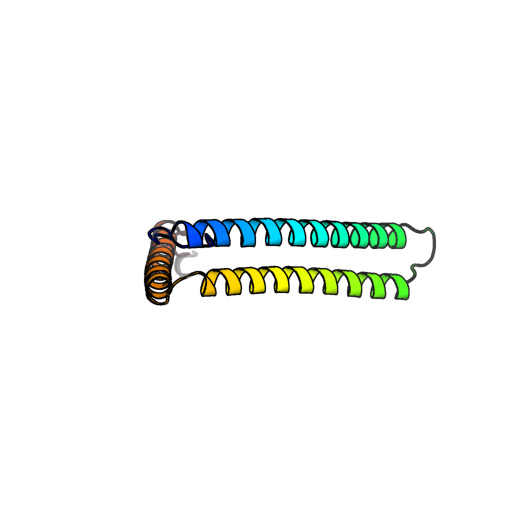62 84 LEU A C 1
ATOM 635 O O . LEU A 1 84 ? -8.823 -5.607 12.092 1.00 89.62 84 LEU A O 1
ATOM 639 N N . HIS A 1 85 ? -8.883 -6.542 10.050 1.00 89.00 85 HIS A N 1
ATOM 640 C CA . HIS A 1 85 ? -10.087 -7.328 10.284 1.00 89.00 85 HIS A CA 1
ATOM 641 C C . HIS A 1 85 ? -9.879 -8.333 11.424 1.00 89.00 85 HIS A C 1
ATOM 643 O O . HIS A 1 85 ? -10.708 -8.417 12.335 1.00 89.00 85 HIS A O 1
ATOM 649 N N . ASP A 1 86 ? -8.748 -9.034 11.428 1.00 91.94 86 ASP A N 1
ATOM 650 C CA . ASP A 1 86 ? -8.443 -10.064 12.421 1.00 91.94 86 ASP A CA 1
ATOM 651 C C . ASP A 1 86 ? -8.027 -9.507 13.783 1.00 91.94 86 ASP A C 1
ATOM 653 O O . ASP A 1 86 ? -8.195 -10.169 14.811 1.00 91.94 86 ASP A O 1
ATOM 657 N N . LEU A 1 87 ? -7.565 -8.257 13.823 1.00 92.69 87 LEU A N 1
ATOM 658 C CA . LEU A 1 87 ? -7.303 -7.540 15.064 1.00 92.69 87 LEU A CA 1
ATOM 659 C C . LEU A 1 87 ? -8.576 -7.321 15.900 1.00 92.69 87 LEU A C 1
ATOM 661 O O . LEU A 1 87 ? -8.509 -7.273 17.135 1.00 92.69 87 LEU A O 1
ATOM 665 N N . LEU A 1 88 ? -9.722 -7.147 15.239 1.00 91.75 88 LEU A N 1
ATOM 666 C CA . LEU A 1 88 ? -11.000 -6.856 15.878 1.00 91.75 88 LEU A CA 1
ATOM 667 C C . LEU A 1 88 ? -11.692 -8.137 16.354 1.00 91.75 88 LEU A C 1
ATOM 669 O O . LEU A 1 88 ? -11.710 -9.167 15.677 1.00 91.75 88 LEU A O 1
ATOM 673 N N . THR A 1 89 ? -12.350 -8.073 17.510 1.00 93.44 89 THR A N 1
ATOM 674 C CA . THR A 1 89 ? -13.246 -9.153 17.944 1.00 93.44 89 THR A CA 1
ATOM 675 C C . THR A 1 89 ? -14.478 -9.222 17.034 1.00 93.44 89 THR A C 1
ATOM 677 O O . THR A 1 89 ? -14.829 -8.217 16.410 1.00 93.44 89 THR A O 1
ATOM 680 N N . PRO A 1 90 ? -15.192 -10.360 16.966 1.00 93.38 90 PRO A N 1
ATOM 681 C CA . PRO A 1 90 ? -16.428 -10.453 16.184 1.00 93.38 90 PRO A CA 1
ATOM 682 C C . PRO A 1 90 ? -17.454 -9.365 16.543 1.00 93.38 90 PRO A C 1
ATOM 684 O O . PRO A 1 90 ? -18.061 -8.770 15.657 1.00 93.38 90 PRO A O 1
ATOM 687 N N . ALA A 1 91 ? -17.582 -9.029 17.832 1.00 91.88 91 ALA A N 1
ATOM 688 C CA . ALA A 1 91 ? -18.462 -7.955 18.292 1.00 91.88 91 ALA A CA 1
ATOM 689 C C . ALA A 1 91 ? -18.010 -6.569 17.794 1.00 91.88 91 ALA A C 1
ATOM 691 O O . ALA A 1 91 ? -18.830 -5.789 17.316 1.00 91.88 91 ALA A O 1
ATOM 692 N N . GLN A 1 92 ? -16.705 -6.274 17.843 1.00 93.00 92 GLN A N 1
ATOM 693 C CA . GLN A 1 92 ? -16.156 -5.029 17.293 1.00 93.00 92 GLN A CA 1
ATOM 694 C C . GLN A 1 92 ? -16.333 -4.955 15.770 1.00 93.00 92 GLN A C 1
ATOM 696 O O . GLN A 1 92 ? -16.618 -3.880 15.252 1.00 93.00 92 GLN A O 1
ATOM 701 N N . ARG A 1 93 ? -16.207 -6.078 15.047 1.00 91.81 93 ARG A N 1
ATOM 702 C CA . ARG A 1 93 ? -16.454 -6.145 13.595 1.00 91.81 93 ARG A CA 1
ATOM 703 C C . ARG A 1 93 ? -17.914 -5.857 13.255 1.00 91.81 93 ARG A C 1
ATOM 705 O O . ARG A 1 93 ? -18.181 -5.075 12.346 1.00 91.81 93 ARG A O 1
ATOM 712 N N . GLN A 1 94 ? -18.849 -6.430 14.012 1.00 91.31 94 GLN A N 1
ATOM 713 C CA . GLN A 1 94 ? -20.275 -6.169 13.831 1.00 91.31 94 GLN A CA 1
ATOM 714 C C . GLN A 1 94 ? -20.608 -4.691 14.076 1.00 91.31 94 GLN A C 1
ATOM 716 O O . GLN A 1 94 ? -21.231 -4.045 13.236 1.00 91.31 94 GLN A O 1
ATOM 721 N N . GLN A 1 95 ? -20.108 -4.123 15.175 1.00 91.00 95 GLN A N 1
ATOM 722 C CA . GLN A 1 95 ? -20.282 -2.703 15.468 1.00 91.00 95 GLN A CA 1
ATOM 723 C C . GLN A 1 95 ? -19.645 -1.818 14.380 1.00 91.00 95 GLN A C 1
ATOM 725 O O . GLN A 1 95 ? -20.221 -0.809 13.978 1.00 91.00 95 GLN A O 1
ATOM 730 N N . ALA A 1 96 ? -18.471 -2.203 13.868 1.00 88.88 96 ALA A N 1
ATOM 731 C CA . ALA A 1 96 ? -17.781 -1.480 12.803 1.00 88.88 96 ALA A CA 1
ATOM 732 C C . ALA A 1 96 ? -18.628 -1.444 11.527 1.00 88.88 96 ALA A C 1
ATOM 734 O O . ALA A 1 96 ? -18.792 -0.378 10.930 1.00 88.88 96 ALA A O 1
ATOM 735 N N . LYS A 1 97 ? -19.221 -2.583 11.149 1.00 89.94 97 LYS A N 1
ATOM 736 C CA . LYS A 1 97 ? -20.148 -2.675 10.020 1.00 89.94 97 LYS A CA 1
ATOM 737 C C . LYS A 1 97 ? -21.342 -1.737 10.195 1.00 89.94 97 LYS A C 1
ATOM 739 O O . LYS A 1 97 ? -21.621 -0.945 9.300 1.00 89.94 97 LYS A O 1
ATOM 744 N N . GLU A 1 98 ? -22.008 -1.781 11.344 1.00 91.31 98 GLU A N 1
ATOM 745 C CA . GLU A 1 98 ? -23.182 -0.942 11.611 1.00 91.31 98 GLU A CA 1
ATOM 746 C C . GLU A 1 98 ? -22.858 0.554 11.555 1.00 91.31 98 GLU A C 1
ATOM 748 O O . GLU A 1 98 ? -23.630 1.342 11.006 1.00 91.31 98 GLU A O 1
ATOM 753 N N . THR A 1 99 ? -21.707 0.962 12.095 1.00 89.38 99 THR A N 1
ATOM 754 C CA . THR A 1 99 ? -21.244 2.348 11.989 1.00 89.38 99 THR A CA 1
ATOM 755 C C . THR A 1 99 ? -21.004 2.739 10.532 1.00 89.38 99 THR A C 1
ATOM 757 O O . THR A 1 99 ? -21.427 3.816 10.114 1.00 89.38 99 THR A O 1
ATOM 760 N N . MET A 1 100 ? -20.350 1.884 9.745 1.00 87.50 100 MET A N 1
ATOM 761 C CA . MET A 1 100 ? -20.069 2.171 8.336 1.00 87.50 100 MET A CA 1
ATOM 762 C C . MET A 1 100 ? -21.336 2.261 7.492 1.00 87.50 100 MET A C 1
ATOM 764 O O . MET A 1 100 ? -21.446 3.172 6.673 1.00 87.50 100 MET A O 1
ATOM 768 N N . ASP A 1 101 ? -22.307 1.381 7.728 1.00 90.12 101 ASP A N 1
ATOM 769 C CA . ASP A 1 101 ? -23.602 1.419 7.049 1.00 90.12 101 ASP A CA 1
ATOM 770 C C . ASP A 1 101 ? -24.330 2.747 7.341 1.00 90.12 101 ASP A C 1
ATOM 772 O O . ASP A 1 101 ? -24.858 3.384 6.428 1.00 90.12 101 ASP A O 1
ATOM 776 N N . LYS A 1 102 ? -24.271 3.241 8.588 1.00 88.81 102 LYS A N 1
ATOM 777 C CA . LYS A 1 102 ? -24.818 4.559 8.960 1.00 88.81 102 LYS A CA 1
ATOM 778 C C . LYS A 1 102 ? -24.071 5.712 8.292 1.00 88.81 102 LYS A C 1
ATOM 780 O O . LYS A 1 102 ? -24.710 6.621 7.774 1.00 88.81 102 LYS A O 1
ATOM 785 N N . ILE A 1 103 ? -22.735 5.684 8.278 1.00 87.94 103 ILE A N 1
ATOM 786 C CA . ILE A 1 103 ? -21.922 6.715 7.610 1.00 87.94 103 ILE A CA 1
ATOM 787 C C . ILE A 1 103 ? -22.240 6.758 6.114 1.00 87.94 103 ILE A C 1
ATOM 789 O O . ILE A 1 103 ? -22.406 7.839 5.553 1.00 87.94 103 ILE A O 1
ATOM 793 N N . LYS A 1 104 ? -22.370 5.594 5.468 1.00 87.88 104 LYS A N 1
ATOM 794 C CA . LYS A 1 104 ? -22.747 5.502 4.056 1.00 87.88 104 LYS A CA 1
ATOM 795 C C . LYS A 1 104 ? -24.124 6.118 3.811 1.00 87.88 104 LYS A C 1
ATOM 797 O O . LYS A 1 104 ? -24.247 6.963 2.929 1.00 87.88 104 LYS A O 1
ATOM 802 N N . ALA A 1 105 ? -25.116 5.7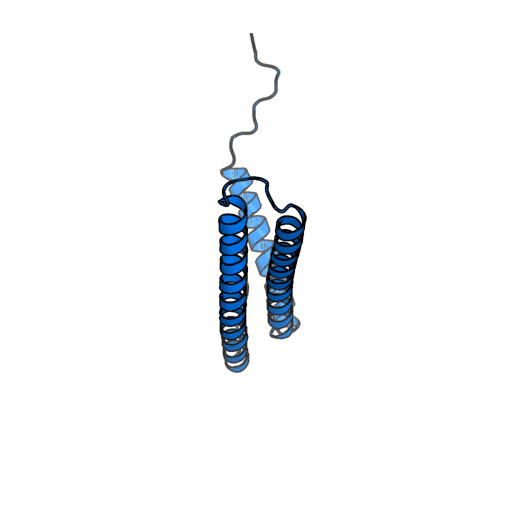70 4.628 1.00 90.44 105 ALA A N 1
ATOM 803 C CA . ALA A 1 105 ? -26.456 6.343 4.527 1.00 90.44 105 ALA A CA 1
ATOM 804 C C . ALA A 1 105 ? -26.455 7.870 4.728 1.00 90.44 105 ALA A C 1
ATOM 806 O O . ALA A 1 105 ? -27.172 8.582 4.028 1.00 90.44 105 ALA A O 1
ATOM 807 N N . LEU A 1 106 ? -25.634 8.391 5.647 1.00 89.06 106 LEU A N 1
ATOM 808 C CA . LEU A 1 106 ? -25.478 9.834 5.854 1.00 89.06 106 LEU A CA 1
ATOM 809 C C . LEU A 1 106 ? -24.838 10.523 4.644 1.00 89.06 106 LEU A C 1
ATOM 811 O O . LEU A 1 106 ? -25.319 11.571 4.220 1.00 89.06 106 LEU A O 1
ATOM 815 N N . HIS A 1 107 ? -23.791 9.940 4.055 1.00 86.94 107 HIS A N 1
ATOM 816 C CA . HIS A 1 107 ? -23.185 10.477 2.834 1.00 86.94 107 HIS A CA 1
ATOM 817 C C . HIS A 1 107 ? -24.162 10.484 1.654 1.00 86.94 107 HIS A C 1
ATOM 819 O O . HIS A 1 107 ? -24.198 11.457 0.904 1.00 86.94 107 HIS A O 1
ATOM 825 N N . GLU A 1 108 ? -24.969 9.435 1.496 1.00 88.62 108 GLU A N 1
ATOM 826 C CA . GLU A 1 108 ? -26.007 9.374 0.462 1.00 88.62 108 GLU A CA 1
ATOM 827 C C . GLU A 1 108 ? -27.082 10.447 0.681 1.00 88.62 108 GLU A C 1
ATOM 829 O O . GLU A 1 108 ? -27.432 11.155 -0.261 1.00 88.62 108 GLU A O 1
ATOM 834 N N . GLN A 1 109 ? -27.532 10.650 1.923 1.00 88.00 109 GLN A N 1
ATOM 835 C CA . GLN A 1 109 ? -28.472 11.723 2.269 1.00 88.00 109 GLN A CA 1
ATOM 836 C C . GLN A 1 109 ? -27.883 13.113 2.004 1.00 88.00 109 GLN A C 1
ATOM 838 O O . GLN A 1 109 ? -28.544 13.957 1.404 1.00 88.00 109 GLN A O 1
ATOM 843 N N . MET A 1 110 ? -26.627 13.355 2.386 1.00 85.25 110 MET A N 1
ATOM 844 C CA . MET A 1 110 ? -25.948 14.621 2.094 1.00 85.25 110 MET A CA 1
ATOM 845 C C . MET A 1 110 ? -25.805 14.855 0.591 1.00 85.25 110 MET A C 1
ATOM 847 O O . MET A 1 110 ? -26.016 15.972 0.132 1.00 85.25 110 MET A O 1
ATOM 851 N N . LYS A 1 111 ? -25.487 13.814 -0.187 1.00 85.38 111 LYS A N 1
ATOM 852 C CA . LYS A 1 111 ? -25.427 13.904 -1.649 1.00 85.38 111 LYS A CA 1
ATOM 853 C C . LYS A 1 111 ? -26.803 14.182 -2.258 1.00 85.38 111 LYS A C 1
ATOM 855 O O . LYS A 1 111 ? -26.873 14.930 -3.221 1.00 85.38 111 LYS A O 1
ATOM 860 N N . ALA A 1 112 ? -27.879 13.622 -1.714 1.00 85.44 112 ALA A N 1
ATOM 861 C CA . ALA A 1 112 ? -29.236 13.917 -2.172 1.00 85.44 112 ALA A CA 1
ATOM 862 C C . ALA A 1 112 ? -29.667 15.362 -1.852 1.00 85.44 112 ALA A C 1
ATOM 864 O O . ALA A 1 112 ? -30.396 15.965 -2.629 1.00 85.44 112 ALA A O 1
ATOM 865 N N . LEU A 1 113 ? -29.197 15.924 -0.732 1.00 83.06 113 LEU A N 1
ATOM 866 C CA . LEU A 1 113 ? -29.520 17.292 -0.303 1.00 83.06 113 LEU A CA 1
ATOM 867 C C . LEU A 1 113 ? -28.622 18.374 -0.930 1.00 83.06 113 LEU A C 1
ATOM 869 O O . LEU A 1 113 ? -29.069 19.505 -1.090 1.00 83.06 113 LEU A O 1
ATOM 873 N N . MET A 1 114 ? -27.360 18.055 -1.239 1.00 76.81 114 MET A N 1
ATOM 874 C CA . MET A 1 114 ? -26.356 18.997 -1.773 1.00 76.81 114 MET A CA 1
ATOM 875 C C . MET A 1 114 ? -25.903 18.682 -3.203 1.00 76.81 114 MET A C 1
ATOM 877 O O . MET A 1 114 ? -25.035 19.371 -3.741 1.00 76.81 114 MET A O 1
ATOM 881 N N . GLY A 1 115 ? -26.431 17.622 -3.812 1.00 65.88 115 GLY A N 1
ATOM 882 C CA . GLY A 1 115 ? -26.203 17.325 -5.220 1.00 65.88 115 GLY A CA 1
ATOM 883 C C . GLY A 1 115 ? -26.803 18.417 -6.107 1.00 65.88 115 GLY A C 1
ATOM 884 O O . GLY A 1 115 ? -27.703 19.133 -5.659 1.00 65.88 115 GLY A O 1
ATOM 885 N N . PRO A 1 116 ? -26.315 18.573 -7.353 1.00 65.38 116 PRO A N 1
ATOM 886 C CA . PRO A 1 116 ? -26.970 19.459 -8.307 1.00 65.38 116 PRO A CA 1
ATOM 887 C C . PRO A 1 116 ? -28.464 19.103 -8.373 1.00 65.38 116 PRO A C 1
ATOM 889 O O . PRO A 1 116 ? -28.794 17.914 -8.253 1.00 65.38 116 PRO A O 1
ATOM 892 N N . PRO A 1 117 ? -29.365 20.098 -8.510 1.00 60.81 117 PRO A N 1
ATOM 893 C CA . PRO A 1 117 ? -30.777 19.806 -8.709 1.00 60.81 117 PRO A CA 1
ATOM 894 C C . PRO A 1 117 ? -30.902 18.797 -9.857 1.00 60.81 117 PRO A C 1
ATOM 896 O O . PRO A 1 117 ? -30.090 18.866 -10.788 1.00 60.81 117 PRO A O 1
ATOM 899 N N . PRO A 1 118 ? -31.847 17.840 -9.779 1.00 62.16 118 PRO A N 1
ATOM 900 C CA . PRO A 1 118 ? -32.085 16.929 -10.889 1.00 62.16 118 PRO A CA 1
ATOM 901 C C . PRO A 1 118 ? -32.214 17.777 -12.153 1.00 62.16 118 PRO A C 1
ATOM 903 O O . PRO A 1 118 ? -32.975 18.748 -12.153 1.00 62.16 118 PRO A O 1
ATOM 906 N N . GLU A 1 119 ? -31.390 17.485 -13.164 1.00 57.47 119 GLU A N 1
ATOM 907 C CA . GLU A 1 119 ? -31.496 18.142 -14.464 1.00 57.47 119 GLU A CA 1
ATOM 908 C C . GLU A 1 119 ? -32.962 18.044 -14.882 1.00 57.47 119 GLU A C 1
ATOM 910 O O . GLU A 1 119 ? -33.540 16.954 -14.866 1.00 57.47 119 GLU A O 1
ATOM 915 N N . GLY A 1 120 ? -33.582 19.207 -15.094 1.00 50.44 120 GLY A N 1
ATOM 916 C CA . GLY A 1 120 ? -35.003 19.306 -15.390 1.00 50.44 120 GLY A CA 1
ATOM 917 C C . GLY A 1 120 ? -35.370 18.414 -16.569 1.00 50.44 120 GLY A C 1
ATOM 918 O O . GLY A 1 120 ? -34.560 18.211 -17.475 1.00 50.44 120 GLY A O 1
ATOM 919 N N . ASP A 1 121 ? -36.589 17.878 -16.522 1.00 52.97 121 ASP A N 1
ATOM 920 C CA . ASP A 1 121 ? -37.178 17.102 -17.609 1.00 52.97 121 ASP A CA 1
ATOM 921 C C . ASP A 1 121 ? -36.919 17.773 -18.974 1.00 52.97 121 ASP A C 1
ATOM 923 O O . ASP A 1 121 ? -37.062 18.994 -19.093 1.00 52.97 121 ASP A O 1
ATOM 927 N N . PRO A 1 122 ? -36.580 17.005 -20.024 1.00 53.44 122 PRO A N 1
ATOM 928 C CA . PRO A 1 122 ? -36.259 17.519 -21.358 1.00 53.44 122 PRO A CA 1
ATOM 929 C C . PRO A 1 122 ? -37.473 18.072 -22.141 1.00 53.44 122 PRO A C 1
ATOM 931 O O . PRO A 1 122 ? -37.461 18.050 -23.369 1.00 53.44 122 PRO A O 1
ATOM 934 N N . GLU A 1 123 ? -38.519 18.565 -21.470 1.00 54.16 123 GLU A N 1
ATOM 935 C CA . GLU A 1 123 ? -39.763 19.050 -22.097 1.00 54.16 123 GLU A CA 1
ATOM 936 C C . GLU A 1 123 ? -39.938 20.579 -22.102 1.00 54.16 123 GLU A C 1
ATOM 938 O O . GLU A 1 123 ? -41.008 21.062 -22.460 1.00 54.16 123 GLU A O 1
ATOM 943 N N . ASP A 1 124 ? -38.905 21.360 -21.778 1.00 52.09 124 ASP A N 1
ATOM 944 C CA . ASP A 1 124 ? -38.991 22.828 -21.833 1.00 52.09 124 ASP A CA 1
ATOM 945 C C . ASP A 1 124 ? -37.804 23.438 -22.607 1.00 52.09 124 ASP A C 1
ATOM 947 O O . ASP A 1 124 ? -36.891 24.053 -22.055 1.00 52.09 124 ASP A O 1
ATOM 951 N N . MET A 1 125 ? -37.797 23.239 -23.929 1.00 41.03 125 MET A N 1
ATOM 952 C CA . MET A 1 125 ? -37.086 24.122 -24.862 1.00 41.03 125 MET A CA 1
ATOM 953 C C . MET A 1 125 ? -38.095 24.695 -25.873 1.00 41.03 125 MET A C 1
ATOM 955 O O . MET A 1 125 ? -38.695 23.903 -26.605 1.00 41.03 125 MET A O 1
ATOM 959 N N . PRO A 1 126 ? -38.299 26.029 -25.913 1.00 56.31 126 PRO A N 1
ATOM 960 C CA . PRO A 1 126 ? -39.132 26.698 -26.916 1.00 56.31 126 PRO A CA 1
ATOM 961 C C . PRO A 1 126 ? -38.495 26.735 -28.312 1.00 56.31 126 PRO A C 1
ATOM 963 O O . PRO A 1 126 ? -37.245 26.702 -28.411 1.00 56.31 126 PRO A O 1
#

Sequence (126 aa):
MMPPIPPGITLTTAQKAKLKAVFEKAHQDERALRLEGRAIEGKIHDALSVPGDLDHAALADLGKQEDEVKAKVSALHLDTMEQLHDLLTPAQRQQAKETMDKIKALHEQMKALMGPPPEGDPEDMP

Foldseek 3Di:
DPDLFFPPQDDDPVLVVLLVVLVVVLVVQLVVLVVQLVVLVVVLVVQVPDPDDGPPVVNVVSVVSNVVSVVVNVVSVVVSSVSSCVSDDPVSNVVRVVSVVVVVVVVVVVCVVPPDDPPDDPPDDD

Solvent-accessible surface area (backbone atoms only — not comparable to full-atom values): 7473 Å² total; per-residue (Å²): 132,79,69,96,66,47,83,92,65,86,70,50,73,69,45,50,52,50,53,50,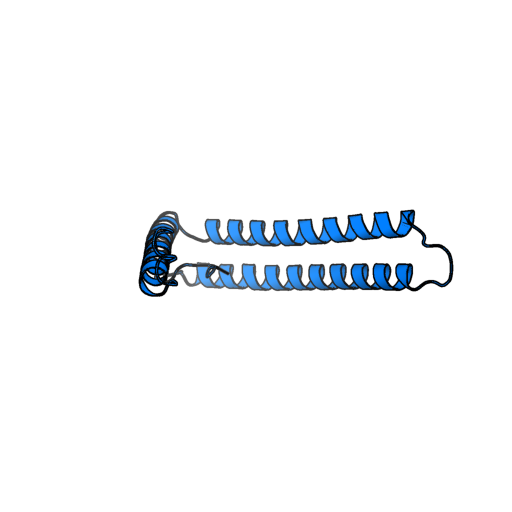52,53,50,55,50,52,52,53,53,51,52,50,48,52,53,53,44,52,52,48,52,50,52,50,52,54,57,71,66,53,91,73,85,72,61,62,67,62,50,52,54,48,51,52,53,48,52,52,45,52,51,51,53,54,48,52,52,51,53,50,50,51,54,53,56,68,65,44,51,74,69,52,48,53,52,36,51,55,47,47,55,50,52,51,54,49,52,52,50,49,45,72,73,69,43,79,74,78,79,72,75,94,82,81,76,136

Secondary structure (DSSP, 8-state):
---SS-TT----HHHHHHHHHHHHHHHHHHHHHHHHHHHHHHHHHHHHSSSSS--HHHHHHHHHHHHHHHHHHHHHHHHHHHHHHHHS-HHHHHHHHHHHHHHHHHHHHHHHHHSPPPPP-TT---

Organism: NCBI:txid1307951